Protein AF-A0A960PBE7-F1 (afdb_monomer_lite)

pLDDT: mean 85.29, std 17.11, range [33.84, 97.31]

Secondary structure (DSSP, 8-state):
-------EEEEEE--SSSS-EEEEEEPPPHHHHHHHHHHTEEEETTEEEE-HHHHHHHHHHTTEEEEES-EEEBTTS-EE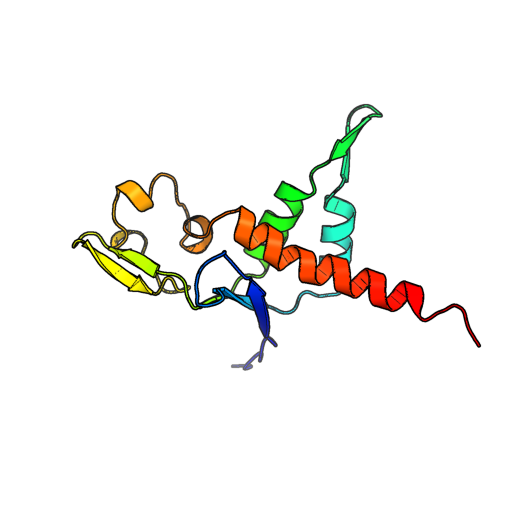E--TT--TTTB-HHHHTT-SSGGGGS-HHHHHHHHHHHHHHHHHHHTSSS--

Foldseek 3Di:
DDPPPQPWDWFWFDPPDPGTKIFTWRDDDPVLLVCLVVVQWDQDPNDIDGNNLVSLLVSSVVTTQWMFPDWAQFCVRDTDTQTQPDDLNGGHPVQSVPDPGSSVSDDSVRSSRRSVVSVVVVVVVVVVPPDD

Structure (mmCIF, N/CA/C/O backbone):
data_AF-A0A960PBE7-F1
#
_entry.id   AF-A0A960PBE7-F1
#
loop_
_atom_site.group_PDB
_atom_site.id
_atom_site.type_symbol
_atom_site.label_atom_id
_atom_site.label_alt_id
_atom_site.label_comp_id
_atom_site.label_asym_id
_atom_site.label_entity_id
_atom_site.label_seq_id
_atom_site.pdbx_PDB_ins_code
_atom_site.Cartn_x
_atom_site.Cartn_y
_atom_site.Cartn_z
_atom_site.occupancy
_atom_site.B_iso_or_equiv
_atom_site.auth_seq_id
_atom_site.auth_comp_id
_atom_site.auth_asym_id
_atom_site.auth_atom_id
_atom_site.pdbx_PDB_model_num
ATOM 1 N N . MET A 1 1 ? 4.240 -30.145 -2.567 1.00 36.44 1 MET A N 1
ATOM 2 C CA . MET A 1 1 ? 4.293 -28.714 -2.197 1.00 36.44 1 MET A CA 1
ATOM 3 C C . MET A 1 1 ? 2.871 -28.186 -2.253 1.00 36.44 1 MET A C 1
ATOM 5 O O . MET A 1 1 ? 2.269 -28.254 -3.315 1.00 36.44 1 MET A O 1
ATOM 9 N N . ALA A 1 2 ? 2.285 -27.810 -1.114 1.00 33.84 2 ALA A N 1
ATOM 10 C CA . ALA A 1 2 ? 0.898 -27.355 -1.066 1.00 33.84 2 ALA A CA 1
ATOM 11 C C . ALA A 1 2 ? 0.790 -25.994 -1.763 1.00 33.84 2 ALA A C 1
ATOM 13 O O . ALA A 1 2 ? 1.392 -25.018 -1.321 1.00 33.84 2 ALA A O 1
ATOM 14 N N . ASN A 1 3 ? 0.049 -25.953 -2.868 1.00 39.31 3 ASN A N 1
ATOM 15 C CA . ASN A 1 3 ? -0.295 -24.725 -3.562 1.00 39.31 3 ASN A CA 1
ATOM 16 C C . ASN A 1 3 ? -1.365 -24.025 -2.714 1.00 39.31 3 ASN A C 1
ATOM 18 O O . ASN A 1 3 ? -2.560 -24.267 -2.877 1.00 39.31 3 ASN A O 1
ATOM 22 N N . VAL A 1 4 ? -0.937 -23.246 -1.717 1.00 43.19 4 VAL A N 1
ATOM 23 C CA . VAL A 1 4 ? -1.845 -22.354 -0.996 1.00 43.19 4 VAL A CA 1
ATOM 24 C C . VAL A 1 4 ? -2.236 -21.286 -2.005 1.00 43.19 4 VAL A C 1
ATOM 26 O O . VAL A 1 4 ? -1.514 -20.315 -2.211 1.00 43.19 4 VAL A O 1
ATOM 29 N N . LEU A 1 5 ? -3.368 -21.506 -2.674 1.00 47.94 5 LEU A N 1
ATOM 30 C CA . LEU A 1 5 ? -4.102 -20.486 -3.408 1.00 47.94 5 LEU A CA 1
ATOM 31 C C . LEU A 1 5 ? -4.520 -19.421 -2.388 1.00 47.94 5 LEU A C 1
ATOM 33 O O . LEU A 1 5 ? -5.645 -19.417 -1.896 1.00 47.94 5 LEU A O 1
ATOM 37 N N . THR A 1 6 ? -3.588 -18.556 -1.988 1.00 58.97 6 THR A N 1
ATOM 38 C CA . THR A 1 6 ? -3.903 -17.357 -1.217 1.00 58.97 6 THR A CA 1
ATOM 39 C C . THR A 1 6 ? -4.882 -16.563 -2.060 1.00 58.97 6 THR A C 1
ATOM 41 O O . THR A 1 6 ? -4.486 -15.972 -3.062 1.00 58.97 6 THR A O 1
ATOM 44 N N . SER A 1 7 ? -6.165 -16.592 -1.691 1.00 84.56 7 SER A N 1
ATOM 45 C CA . SER A 1 7 ? -7.189 -15.818 -2.380 1.00 84.56 7 SER A CA 1
ATOM 46 C C . SER A 1 7 ? -6.785 -14.350 -2.307 1.00 84.56 7 SER A C 1
ATOM 48 O O . SER A 1 7 ? -6.722 -13.775 -1.213 1.00 84.56 7 SER A O 1
ATOM 50 N N . THR A 1 8 ? -6.454 -13.764 -3.450 1.00 91.81 8 THR A N 1
ATOM 51 C CA . THR A 1 8 ? -6.193 -12.335 -3.546 1.00 91.81 8 THR A CA 1
ATOM 52 C C . THR A 1 8 ? -7.504 -11.592 -3.753 1.00 91.81 8 THR A C 1
ATOM 54 O O . THR A 1 8 ? -8.494 -12.137 -4.244 1.00 91.81 8 THR A O 1
ATOM 57 N N . ILE A 1 9 ? -7.520 -10.337 -3.333 1.00 93.56 9 ILE A N 1
ATOM 58 C CA . ILE A 1 9 ? -8.557 -9.375 -3.680 1.00 93.56 9 ILE A CA 1
ATOM 59 C C . ILE A 1 9 ? -7.918 -8.265 -4.510 1.00 93.56 9 ILE A C 1
ATOM 61 O O . ILE A 1 9 ? -6.724 -7.988 -4.377 1.00 93.56 9 ILE A O 1
ATOM 65 N N . ARG A 1 10 ? -8.715 -7.649 -5.378 1.00 95.44 10 ARG A N 1
ATOM 66 C CA . ARG A 1 10 ? -8.282 -6.568 -6.264 1.00 95.44 10 ARG A CA 1
ATOM 67 C C . ARG A 1 10 ? -9.097 -5.329 -5.934 1.00 95.44 10 ARG A C 1
ATOM 69 O O . ARG A 1 10 ? -10.315 -5.360 -6.083 1.00 95.44 10 ARG A O 1
ATOM 76 N N . ILE A 1 11 ? -8.434 -4.271 -5.480 1.00 95.12 11 ILE A N 1
ATOM 77 C CA . ILE A 1 11 ? -9.074 -3.006 -5.105 1.00 95.12 11 ILE A CA 1
ATOM 78 C C . ILE A 1 11 ? -8.686 -1.951 -6.132 1.00 95.12 11 ILE A C 1
ATOM 80 O O . ILE A 1 11 ? -7.503 -1.726 -6.375 1.00 95.12 11 ILE A O 1
ATOM 84 N N . ARG A 1 12 ? -9.689 -1.320 -6.746 1.00 95.19 12 ARG A N 1
ATOM 85 C CA . ARG A 1 12 ? -9.495 -0.211 -7.685 1.00 95.19 12 ARG A CA 1
ATOM 86 C C . ARG A 1 12 ? -9.433 1.101 -6.912 1.00 95.19 12 ARG A C 1
ATOM 88 O O . ARG A 1 12 ? -10.341 1.391 -6.140 1.00 95.19 12 ARG A O 1
ATOM 95 N N . VAL A 1 13 ? -8.391 1.888 -7.151 1.00 93.94 13 VAL A N 1
ATOM 96 C CA . VAL A 1 13 ? -8.203 3.225 -6.587 1.00 93.94 13 VAL A CA 1
ATOM 97 C C . VAL A 1 13 ? -8.164 4.226 -7.733 1.00 93.94 13 VAL A C 1
ATOM 99 O O . VAL A 1 13 ? -7.305 4.147 -8.611 1.00 93.94 13 VAL A O 1
ATOM 102 N N . ASN A 1 14 ? -9.093 5.180 -7.720 1.00 91.19 14 ASN A N 1
ATOM 103 C CA . ASN A 1 14 ? -9.102 6.279 -8.679 1.00 91.19 14 ASN A CA 1
ATOM 104 C C . ASN A 1 14 ? -8.110 7.348 -8.215 1.00 91.19 14 ASN A C 1
ATOM 106 O O . ASN A 1 14 ? -8.294 7.956 -7.162 1.00 91.19 14 ASN A O 1
ATOM 110 N N . THR A 1 15 ? -7.056 7.568 -8.995 1.00 86.38 15 THR A N 1
ATOM 111 C CA . THR A 1 15 ? -5.930 8.447 -8.632 1.00 86.38 15 THR A CA 1
ATOM 112 C C . THR A 1 15 ? -5.989 9.820 -9.305 1.00 86.38 15 THR A C 1
ATOM 114 O O . THR A 1 15 ? -5.064 10.614 -9.155 1.00 86.38 15 THR A O 1
ATOM 117 N N . GLY A 1 16 ? -7.082 10.120 -10.016 1.00 79.31 16 GLY A N 1
ATOM 118 C CA . GLY A 1 16 ? -7.277 11.370 -10.761 1.00 79.31 16 GLY A CA 1
ATOM 119 C C . GLY A 1 16 ? -6.746 11.345 -12.199 1.00 79.31 16 GLY A C 1
ATOM 120 O O . GLY A 1 16 ? -6.914 12.335 -12.903 1.00 79.31 16 GLY A O 1
ATOM 121 N N . GLY A 1 17 ? -6.128 10.239 -12.629 1.00 79.12 17 GLY A N 1
ATOM 122 C CA . GLY A 1 17 ? -5.805 9.967 -14.032 1.00 79.12 17 GLY A CA 1
ATOM 123 C C . GLY A 1 17 ? -6.915 9.206 -14.764 1.00 79.12 17 GLY A C 1
ATOM 124 O O . GLY A 1 17 ? -7.940 8.860 -14.172 1.00 79.12 17 GLY A O 1
ATOM 125 N N . ASP A 1 18 ? -6.677 8.925 -16.047 1.00 80.12 18 ASP A N 1
ATOM 126 C CA . ASP A 1 18 ? -7.638 8.241 -16.924 1.00 80.12 18 ASP A CA 1
ATOM 127 C C . ASP A 1 18 ? -7.807 6.750 -16.585 1.00 80.12 18 ASP A C 1
ATOM 129 O O . ASP A 1 18 ? -8.886 6.186 -16.775 1.00 80.12 18 ASP A O 1
ATOM 133 N N . GLU A 1 19 ? -6.762 6.112 -16.046 1.00 87.88 19 GLU A N 1
ATOM 134 C CA . GLU A 1 19 ? -6.783 4.699 -15.664 1.00 87.88 19 GLU A CA 1
ATOM 135 C C . GLU A 1 19 ? -6.683 4.511 -14.141 1.00 87.88 19 GLU A C 1
ATOM 137 O O . GLU A 1 19 ? -5.885 5.179 -13.474 1.00 87.88 19 GLU A O 1
ATOM 142 N N . PRO A 1 20 ? -7.480 3.595 -13.557 1.00 92.00 20 PRO A N 1
ATOM 143 C CA . PRO A 1 20 ? -7.414 3.306 -12.134 1.00 92.00 20 PRO A CA 1
ATOM 144 C C . PRO A 1 20 ? -6.168 2.488 -11.793 1.00 92.00 20 PRO A C 1
ATOM 146 O O . PRO A 1 20 ? -5.787 1.562 -12.509 1.00 92.00 20 PRO A O 1
ATOM 149 N N . VAL A 1 21 ? -5.611 2.745 -10.614 1.00 94.88 21 VAL A N 1
ATOM 150 C CA . VAL A 1 21 ? -4.576 1.892 -10.026 1.00 94.88 21 VAL A CA 1
ATOM 151 C C . VAL A 1 21 ? -5.241 0.694 -9.357 1.00 94.88 21 VAL A C 1
ATOM 153 O O . VAL A 1 21 ? -6.223 0.849 -8.625 1.00 94.88 21 VAL A O 1
ATOM 156 N N . ILE A 1 22 ? -4.719 -0.512 -9.584 1.00 96.81 22 ILE A N 1
ATOM 157 C CA . ILE A 1 22 ? -5.275 -1.740 -9.003 1.00 96.81 22 ILE A CA 1
ATOM 158 C C . ILE A 1 22 ? -4.308 -2.305 -7.971 1.00 96.81 22 ILE A C 1
ATOM 160 O O . ILE A 1 22 ? -3.224 -2.772 -8.304 1.00 96.81 22 ILE A O 1
ATOM 164 N N . PHE A 1 23 ? -4.735 -2.322 -6.713 1.00 97.19 23 PHE A N 1
ATOM 165 C CA . PHE A 1 23 ? -4.017 -2.969 -5.622 1.00 97.19 23 PHE A CA 1
ATOM 166 C C . PHE A 1 23 ? -4.393 -4.448 -5.564 1.00 97.19 23 PHE A C 1
ATOM 168 O O . PHE A 1 23 ? -5.569 -4.789 -5.415 1.00 97.19 23 PHE A O 1
ATOM 175 N N . ILE A 1 24 ? -3.399 -5.331 -5.638 1.00 96.69 24 ILE A N 1
ATOM 176 C CA . ILE A 1 24 ? -3.576 -6.774 -5.473 1.00 96.69 24 ILE A CA 1
ATOM 177 C C . ILE A 1 24 ? -3.139 -7.132 -4.057 1.00 96.69 24 ILE A C 1
ATOM 179 O O . ILE A 1 24 ? -1.957 -7.081 -3.715 1.00 96.69 24 ILE A O 1
ATOM 183 N N . LEU A 1 25 ? -4.100 -7.496 -3.214 1.00 96.00 25 LEU A N 1
ATOM 184 C CA . LEU A 1 25 ? -3.877 -7.737 -1.791 1.00 96.00 25 LEU A CA 1
ATOM 185 C C . LEU A 1 25 ? -4.167 -9.192 -1.437 1.00 96.00 25 LEU A C 1
ATOM 187 O O . LEU A 1 25 ? -5.074 -9.812 -1.993 1.00 96.00 25 LEU A O 1
ATOM 191 N N . ARG A 1 26 ? -3.457 -9.737 -0.449 1.00 95.44 26 ARG A N 1
ATOM 192 C CA . ARG A 1 26 ? -3.901 -10.964 0.224 1.00 95.44 26 ARG A CA 1
ATOM 193 C C . ARG A 1 26 ? -5.206 -10.662 0.946 1.00 95.44 26 ARG A C 1
ATOM 195 O O . ARG A 1 26 ? -5.307 -9.629 1.605 1.00 95.44 26 ARG A O 1
ATOM 202 N N . ARG A 1 27 ? -6.180 -11.569 0.877 1.00 92.81 27 ARG A N 1
ATOM 203 C CA . ARG A 1 27 ? -7.393 -11.443 1.689 1.00 92.81 27 ARG A CA 1
ATOM 204 C C . ARG A 1 27 ? -7.011 -11.470 3.182 1.00 92.81 27 ARG A C 1
ATOM 206 O O . ARG A 1 27 ? -6.415 -12.459 3.619 1.00 92.81 27 ARG A O 1
ATOM 213 N N . PRO A 1 28 ? -7.296 -10.411 3.961 1.00 93.12 28 PRO A N 1
ATOM 214 C CA . PRO A 1 28 ? -7.058 -10.432 5.398 1.00 93.12 28 PRO A CA 1
ATOM 215 C C . PRO A 1 28 ? -8.045 -11.375 6.093 1.00 93.12 28 PRO A C 1
ATOM 217 O O . PRO A 1 28 ? -9.155 -11.592 5.612 1.00 93.12 28 PRO A O 1
ATOM 220 N N . SER A 1 29 ? -7.652 -11.918 7.246 1.00 91.31 29 SER A N 1
ATOM 221 C CA . SER A 1 29 ? -8.604 -12.545 8.166 1.00 91.31 29 SER A CA 1
ATOM 222 C C . SER A 1 29 ? -9.438 -11.480 8.884 1.00 91.31 29 SER A C 1
ATOM 224 O O . SER A 1 29 ? -8.988 -10.340 9.033 1.00 91.31 29 SER A O 1
ATOM 226 N N . ALA A 1 30 ? -10.609 -11.869 9.397 1.00 89.25 30 ALA A N 1
ATOM 227 C CA . ALA A 1 30 ? -11.468 -10.992 10.197 1.00 89.25 30 ALA A CA 1
ATOM 228 C C . ALA A 1 30 ? -10.710 -10.367 11.384 1.00 89.25 30 ALA A C 1
ATOM 230 O O . ALA A 1 30 ? -10.748 -9.155 11.576 1.00 89.25 30 ALA A O 1
ATOM 231 N N . ASP A 1 31 ? -9.904 -11.157 12.103 1.00 91.62 31 ASP A N 1
ATOM 232 C CA . ASP A 1 31 ? -9.064 -10.659 13.202 1.00 91.62 31 ASP A CA 1
ATOM 233 C C . ASP A 1 31 ? -8.101 -9.548 12.766 1.00 91.62 31 ASP A C 1
ATOM 235 O O . ASP A 1 31 ? -7.832 -8.611 13.520 1.00 91.62 31 ASP A O 1
ATOM 239 N N . LYS A 1 32 ? -7.550 -9.645 11.549 1.00 92.00 32 LYS A N 1
ATOM 240 C CA . LYS A 1 32 ? -6.620 -8.642 11.024 1.00 92.00 32 LYS A CA 1
ATOM 241 C C . LYS A 1 32 ? -7.355 -7.349 10.666 1.00 92.00 32 LYS A C 1
ATOM 243 O O . LYS A 1 32 ? -6.820 -6.282 10.952 1.00 92.00 32 LYS A O 1
ATOM 248 N N . VAL A 1 33 ? -8.572 -7.444 10.123 1.00 93.38 33 VAL A N 1
ATOM 249 C CA . VAL A 1 33 ? -9.452 -6.286 9.880 1.00 93.38 33 VAL A CA 1
ATOM 250 C C . VAL A 1 33 ? -9.837 -5.624 11.206 1.00 93.38 33 VAL A C 1
ATOM 252 O O . VAL A 1 33 ? -9.608 -4.431 11.374 1.00 93.38 33 VAL A O 1
ATOM 255 N N . GLN A 1 34 ? -10.287 -6.388 12.206 1.00 91.81 34 GLN A N 1
ATOM 256 C CA . GLN A 1 34 ? -10.636 -5.837 13.522 1.00 91.81 34 GLN A CA 1
ATOM 257 C C . GLN A 1 34 ? -9.455 -5.136 14.208 1.00 91.81 34 GLN A C 1
ATOM 259 O O . GLN A 1 34 ? -9.627 -4.083 14.825 1.00 91.81 34 GLN A O 1
ATOM 264 N N . ARG A 1 35 ? -8.242 -5.702 14.117 1.00 92.50 35 ARG A N 1
ATOM 265 C C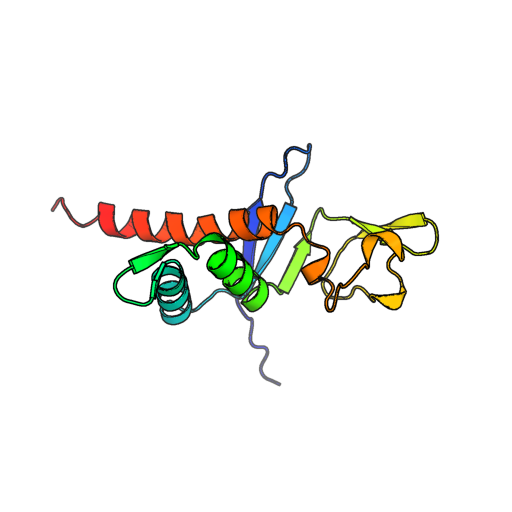A . ARG A 1 35 ? -7.026 -5.055 14.642 1.00 92.50 35 ARG A CA 1
ATOM 266 C C . ARG A 1 35 ? -6.724 -3.749 13.919 1.00 92.50 35 ARG A C 1
ATOM 268 O O . ARG A 1 35 ? -6.383 -2.778 14.585 1.00 92.50 35 ARG A O 1
ATOM 275 N N . PHE A 1 36 ? -6.872 -3.721 12.596 1.00 94.12 36 PHE A N 1
ATOM 276 C CA . PHE A 1 36 ? -6.743 -2.498 11.810 1.00 94.12 36 PHE A CA 1
ATOM 277 C C . PHE A 1 36 ? -7.750 -1.435 12.265 1.00 94.12 36 PHE A C 1
ATOM 279 O O . PHE A 1 36 ? -7.333 -0.341 12.640 1.00 94.12 36 PHE A O 1
ATOM 286 N N . LEU A 1 37 ? -9.041 -1.771 12.343 1.00 92.31 37 LEU A N 1
ATOM 287 C CA . LEU A 1 37 ? -10.098 -0.829 12.722 1.00 92.31 37 LEU A CA 1
ATOM 288 C C . LEU A 1 37 ? -9.887 -0.238 14.121 1.00 92.31 37 LEU A C 1
ATOM 290 O O . LEU A 1 37 ? -10.066 0.968 14.302 1.00 92.31 37 LEU A O 1
ATOM 294 N N . LYS A 1 38 ? -9.453 -1.064 15.084 1.00 90.19 38 LYS A N 1
ATOM 295 C CA . LYS A 1 38 ? -9.088 -0.630 16.444 1.00 90.19 38 LYS A CA 1
ATOM 296 C C . LYS A 1 38 ? -7.811 0.214 16.468 1.00 90.19 38 LYS A C 1
ATOM 298 O O . LYS A 1 38 ? -7.720 1.153 17.250 1.00 90.19 38 LYS A O 1
ATOM 303 N N . GLY A 1 39 ? -6.842 -0.101 15.608 1.00 88.19 39 GLY A N 1
ATOM 304 C CA . GLY A 1 39 ? -5.553 0.589 15.514 1.00 88.19 39 GLY A CA 1
ATOM 305 C C . GLY A 1 39 ? -5.630 2.025 14.989 1.00 88.19 39 GLY A C 1
ATOM 306 O O . GLY A 1 39 ? -4.677 2.781 15.153 1.00 88.19 39 GLY A O 1
ATOM 307 N N . ARG A 1 40 ? -6.766 2.438 14.409 1.00 90.31 40 ARG A N 1
ATOM 308 C CA . ARG A 1 40 ? -6.987 3.808 13.903 1.00 90.31 40 ARG A CA 1
ATOM 309 C C . ARG A 1 40 ? -7.012 4.870 14.999 1.00 90.31 40 ARG A C 1
ATOM 311 O O . ARG A 1 40 ? -6.851 6.055 14.714 1.00 90.31 40 ARG A O 1
ATOM 318 N N . THR A 1 41 ? -7.222 4.466 16.247 1.00 89.62 41 THR A N 1
ATOM 319 C CA . THR A 1 41 ? -7.241 5.365 17.399 1.00 89.62 41 THR A CA 1
ATOM 320 C C . THR A 1 41 ? -6.355 4.826 18.506 1.00 89.62 41 THR A C 1
ATOM 322 O O . THR A 1 41 ? -6.452 3.657 18.868 1.00 89.62 41 THR A O 1
ATOM 325 N N . GLU A 1 42 ? -5.535 5.688 19.096 1.00 88.75 42 GLU A N 1
ATOM 326 C CA . GLU A 1 42 ? -4.682 5.336 20.230 1.00 88.75 42 GLU A CA 1
ATOM 327 C C . GLU A 1 42 ? -5.005 6.239 21.421 1.00 88.75 42 GLU A C 1
ATOM 329 O O . GLU A 1 42 ? -5.124 7.456 21.281 1.00 88.75 42 GLU A O 1
ATOM 334 N N . THR A 1 43 ? -5.145 5.669 22.619 1.00 86.88 43 THR A N 1
ATOM 335 C CA . THR A 1 43 ? -5.297 6.466 23.841 1.00 86.88 43 THR A CA 1
ATOM 336 C C . THR A 1 43 ? -3.929 6.727 24.462 1.00 86.88 43 THR A C 1
ATOM 338 O O . THR A 1 43 ? -3.294 5.820 24.992 1.00 86.88 43 THR A O 1
ATOM 341 N N . LYS A 1 44 ? -3.486 7.988 24.460 1.00 86.00 44 LYS A N 1
ATOM 342 C CA . LYS A 1 44 ? -2.217 8.415 25.063 1.00 86.00 44 LYS A CA 1
ATOM 343 C C . LYS A 1 44 ? -2.470 9.485 26.118 1.00 86.00 44 LYS A C 1
ATOM 345 O O . LYS A 1 44 ? -2.944 10.572 25.802 1.00 86.00 44 LYS A O 1
ATOM 350 N N . ARG A 1 45 ? -2.134 9.193 27.382 1.00 84.44 45 ARG A N 1
ATOM 351 C CA . ARG A 1 45 ? -2.319 10.111 28.531 1.00 84.44 45 ARG A CA 1
ATOM 352 C C . ARG A 1 45 ? -3.744 10.695 28.596 1.00 84.44 45 ARG A C 1
ATOM 354 O O . ARG A 1 45 ? -3.916 11.909 28.645 1.00 84.44 45 ARG A O 1
ATOM 361 N N . ASN A 1 46 ? -4.753 9.823 28.543 1.00 85.94 46 ASN A N 1
ATOM 362 C CA . ASN A 1 46 ? -6.186 10.164 28.531 1.00 85.94 46 ASN A CA 1
ATOM 363 C C . ASN A 1 46 ? -6.658 11.018 27.338 1.00 85.94 46 ASN A C 1
ATOM 365 O O . ASN A 1 46 ? -7.774 11.531 27.364 1.00 85.94 46 ASN A O 1
ATOM 369 N N . LYS A 1 47 ? -5.847 11.167 26.282 1.00 87.31 47 LYS A N 1
ATOM 370 C CA . LYS A 1 47 ? -6.262 11.789 25.019 1.00 87.31 47 LYS A CA 1
ATOM 371 C C . LYS A 1 47 ? -6.387 10.737 23.929 1.00 87.31 47 LYS A C 1
ATOM 373 O O . LYS A 1 47 ? -5.526 9.866 23.811 1.00 87.31 47 LYS A O 1
ATOM 378 N N . LEU A 1 48 ? -7.442 10.845 23.129 1.00 88.81 48 LEU A N 1
ATOM 379 C CA . LEU A 1 48 ? -7.603 10.060 21.913 1.00 88.81 48 LEU A CA 1
ATOM 380 C C . LEU A 1 48 ? -6.764 10.703 20.804 1.00 88.81 48 LEU A C 1
ATOM 382 O O . LEU A 1 48 ? -6.958 11.872 20.475 1.00 88.81 48 LEU A O 1
ATOM 386 N N . VAL A 1 49 ? -5.813 9.954 20.260 1.00 91.81 49 VAL A N 1
ATOM 387 C CA . VAL A 1 49 ? -4.980 10.354 19.126 1.00 91.81 49 VAL A CA 1
ATOM 388 C C . VAL A 1 49 ? -5.493 9.624 17.894 1.00 91.81 49 VAL A C 1
ATOM 390 O O . VAL A 1 49 ? -5.618 8.399 17.899 1.00 91.81 49 VAL A O 1
ATOM 393 N N . ASN A 1 50 ? -5.802 10.384 16.846 1.00 90.81 50 ASN A N 1
ATOM 394 C CA . ASN A 1 50 ? -6.162 9.825 15.553 1.00 90.81 50 ASN A CA 1
ATOM 395 C C . ASN A 1 50 ? -4.887 9.347 14.847 1.00 90.81 50 ASN A C 1
ATOM 397 O O . ASN A 1 50 ? -3.967 10.137 14.649 1.00 90.81 50 ASN A O 1
ATOM 401 N N . ARG A 1 51 ? -4.853 8.060 14.507 1.00 93.62 51 ARG A N 1
ATOM 402 C CA . ARG A 1 51 ? -3.788 7.386 13.754 1.00 93.62 51 ARG A CA 1
ATOM 403 C C . ARG A 1 51 ? -4.340 6.665 12.525 1.00 93.62 51 ARG A C 1
ATOM 405 O O . ARG A 1 51 ? -3.772 5.682 12.055 1.00 93.62 51 ARG A O 1
ATOM 412 N N . ALA A 1 52 ? -5.505 7.091 12.035 1.00 91.06 52 ALA A N 1
ATOM 413 C CA . ALA A 1 52 ? -6.195 6.407 10.951 1.00 91.06 52 ALA A CA 1
ATOM 414 C C . ALA A 1 52 ? -5.337 6.363 9.685 1.00 91.06 52 ALA A C 1
ATOM 416 O O . ALA A 1 52 ? -5.312 5.348 8.999 1.00 91.06 52 ALA A O 1
ATOM 417 N N . TYR A 1 53 ? -4.605 7.437 9.387 1.00 91.38 53 TYR A N 1
ATOM 418 C CA . TYR A 1 53 ? -3.780 7.502 8.187 1.00 91.38 53 TYR A CA 1
ATOM 419 C C . TYR A 1 53 ? -2.621 6.500 8.240 1.00 91.38 53 TYR A C 1
ATOM 421 O O . TYR A 1 53 ? -2.449 5.713 7.313 1.00 91.38 53 TYR A O 1
ATOM 429 N N . GLU A 1 54 ? -1.889 6.459 9.351 1.00 93.56 54 GLU A N 1
ATOM 430 C CA . GLU A 1 54 ? -0.790 5.520 9.569 1.00 93.56 54 GLU A CA 1
ATOM 431 C C . GLU A 1 54 ? -1.294 4.071 9.593 1.00 93.56 54 GLU A C 1
ATOM 433 O O . GLU A 1 54 ? -0.754 3.216 8.894 1.00 93.56 54 GLU A O 1
ATOM 438 N N . ALA A 1 55 ? -2.387 3.805 10.316 1.00 94.31 55 ALA A N 1
ATOM 439 C CA . ALA A 1 55 ? -2.973 2.470 10.416 1.00 94.31 55 ALA A CA 1
ATOM 440 C C . ALA A 1 55 ? -3.428 1.923 9.052 1.00 94.31 55 ALA A C 1
ATOM 442 O O . ALA A 1 55 ? -3.249 0.738 8.773 1.00 94.31 55 ALA A O 1
ATOM 443 N N . ARG A 1 56 ? -3.993 2.774 8.183 1.00 96.00 56 ARG A N 1
ATOM 444 C CA . ARG A 1 56 ? -4.392 2.392 6.818 1.00 96.00 56 ARG A CA 1
ATOM 445 C C . ARG A 1 56 ? -3.194 1.979 5.970 1.00 96.00 56 ARG A C 1
ATOM 447 O O . ARG A 1 56 ? -3.252 0.967 5.275 1.00 96.00 56 ARG A O 1
ATOM 454 N N . VAL A 1 57 ? -2.109 2.743 6.043 1.00 95.81 57 VAL A N 1
ATOM 455 C CA . VAL A 1 57 ? -0.883 2.482 5.279 1.00 95.81 57 VAL A CA 1
ATOM 456 C C . VAL A 1 57 ? -0.235 1.182 5.741 1.00 95.81 57 VAL A C 1
ATOM 458 O O . VAL A 1 57 ? -0.000 0.299 4.918 1.00 95.81 57 VAL A O 1
ATOM 461 N N . GLU A 1 58 ? -0.046 1.017 7.053 1.00 95.31 58 GLU A N 1
ATOM 462 C CA . GLU A 1 58 ? 0.510 -0.203 7.654 1.00 95.31 58 GLU A CA 1
ATOM 463 C C . GLU A 1 58 ? -0.324 -1.445 7.298 1.00 95.31 58 GLU A C 1
ATOM 465 O O . GLU A 1 58 ? 0.216 -2.510 6.972 1.00 95.31 58 GLU A O 1
ATOM 470 N N . PHE A 1 59 ? -1.654 -1.316 7.323 1.00 96.62 59 PHE A N 1
ATOM 471 C CA . PHE A 1 59 ? -2.565 -2.399 6.972 1.00 96.62 59 PHE A CA 1
ATOM 472 C C . PHE A 1 59 ? -2.416 -2.829 5.510 1.00 96.62 59 PHE A C 1
ATOM 474 O O . PHE A 1 59 ? -2.267 -4.027 5.242 1.00 96.62 59 PHE A O 1
ATOM 481 N N . ILE A 1 60 ? -2.398 -1.874 4.575 1.00 97.31 60 ILE A N 1
ATOM 482 C CA . ILE A 1 60 ? -2.210 -2.165 3.150 1.00 97.31 60 ILE A CA 1
ATOM 483 C C . ILE A 1 60 ? -0.823 -2.727 2.877 1.00 97.31 60 ILE A C 1
ATOM 485 O O . ILE A 1 60 ? -0.726 -3.760 2.216 1.00 97.31 60 ILE A O 1
ATOM 489 N N . ASP A 1 61 ? 0.241 -2.156 3.437 1.00 96.19 61 ASP A N 1
ATOM 490 C CA . ASP A 1 61 ? 1.598 -2.674 3.241 1.00 96.19 61 ASP A CA 1
ATOM 491 C C . ASP A 1 61 ? 1.740 -4.120 3.726 1.00 9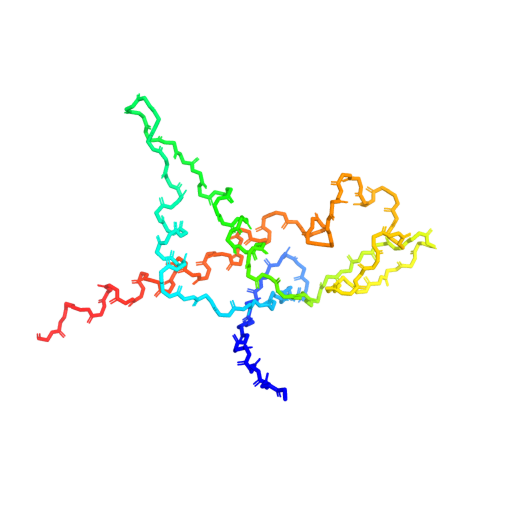6.19 61 ASP A C 1
ATOM 493 O O . ASP A 1 61 ? 2.379 -4.946 3.063 1.00 96.19 61 ASP A O 1
ATOM 497 N N . GLY A 1 62 ? 1.060 -4.469 4.821 1.00 95.38 62 GLY A N 1
ATOM 498 C CA . GLY A 1 62 ? 1.005 -5.826 5.357 1.00 95.38 62 GLY A CA 1
ATOM 499 C C . GLY A 1 62 ? 0.166 -6.825 4.547 1.00 95.38 62 GLY A C 1
ATOM 500 O O . GLY A 1 62 ? 0.178 -8.017 4.876 1.00 95.38 62 GLY A O 1
ATOM 501 N N . LEU A 1 63 ? -0.590 -6.382 3.539 1.00 95.81 63 LEU A N 1
ATOM 502 C CA . LEU A 1 63 ? -1.412 -7.229 2.661 1.00 95.81 63 LEU A CA 1
ATOM 503 C C . LEU A 1 63 ? -0.976 -7.187 1.198 1.00 95.81 63 LEU A C 1
ATOM 505 O O . LEU A 1 63 ? -1.264 -8.130 0.460 1.00 95.81 63 LEU A O 1
ATOM 509 N N . LEU A 1 64 ? -0.300 -6.116 0.793 1.00 96.56 64 LEU A N 1
ATOM 510 C CA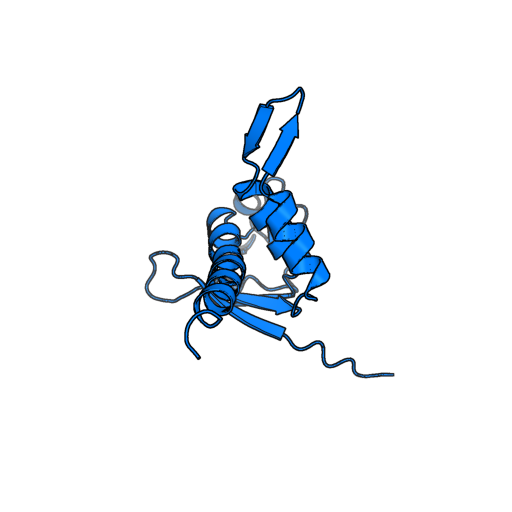 . LEU A 1 64 ? 0.049 -5.830 -0.584 1.00 96.56 64 LEU A CA 1
ATOM 511 C C . LEU A 1 64 ? 0.938 -6.924 -1.170 1.00 96.56 64 LEU A C 1
ATOM 513 O O . LEU A 1 64 ? 2.030 -7.203 -0.658 1.00 96.56 64 LEU A O 1
ATOM 517 N N . VAL A 1 65 ? 0.426 -7.542 -2.232 1.00 96.00 65 VAL A N 1
ATOM 518 C CA . VAL A 1 65 ? 1.120 -8.543 -3.040 1.00 96.00 65 VAL A CA 1
ATOM 519 C C . VAL A 1 65 ? 1.741 -7.868 -4.241 1.00 96.00 65 VAL A C 1
ATOM 521 O O . VAL A 1 65 ? 2.922 -8.080 -4.457 1.00 96.00 65 VAL A O 1
ATOM 524 N N . ASP A 1 66 ? 0.960 -7.078 -4.979 1.00 96.44 66 ASP A N 1
ATOM 525 C CA . ASP A 1 66 ? 1.375 -6.454 -6.235 1.00 96.44 66 ASP A CA 1
ATOM 526 C C . ASP A 1 66 ? 0.483 -5.242 -6.575 1.00 96.44 66 ASP A C 1
ATOM 528 O O . ASP A 1 66 ? -0.540 -5.018 -5.916 1.00 96.44 66 ASP A O 1
ATOM 532 N N . VAL A 1 67 ? 0.854 -4.463 -7.591 1.00 96.12 67 VAL A N 1
ATOM 533 C CA . VAL A 1 67 ? 0.082 -3.312 -8.077 1.00 96.12 67 VAL A CA 1
ATOM 534 C C . VAL A 1 67 ? 0.073 -3.269 -9.607 1.00 96.12 67 VAL A C 1
ATOM 536 O O . VAL A 1 67 ? 1.038 -3.654 -10.255 1.00 96.12 67 VAL A O 1
ATOM 539 N N . GLU A 1 68 ? -1.025 -2.804 -10.195 1.00 95.06 68 GLU A N 1
ATOM 540 C CA . GLU A 1 68 ? -1.142 -2.563 -11.638 1.00 95.06 68 GLU A CA 1
ATOM 541 C C . GLU A 1 68 ? -1.513 -1.101 -11.907 1.00 95.06 68 GLU A C 1
ATOM 543 O O . GLU A 1 68 ? -2.132 -0.442 -11.067 1.00 95.06 68 GLU A O 1
ATOM 548 N N . GLY A 1 69 ? -1.156 -0.598 -13.093 1.00 91.88 69 GLY A N 1
ATOM 549 C CA . GLY A 1 69 ? -1.443 0.784 -13.498 1.00 91.88 69 GLY A CA 1
ATOM 550 C C . GLY A 1 69 ? -0.509 1.826 -12.873 1.00 91.88 69 GLY A C 1
ATOM 551 O O . GLY A 1 69 ? -0.787 3.018 -12.939 1.00 91.88 69 GLY A O 1
ATOM 552 N N . VAL A 1 70 ? 0.599 1.393 -12.261 1.00 92.75 70 VAL A N 1
ATOM 553 C CA . VAL A 1 70 ? 1.631 2.278 -11.705 1.00 92.75 70 VAL A CA 1
ATOM 554 C C . VAL A 1 70 ? 2.928 2.069 -12.466 1.00 92.75 70 VAL A C 1
ATOM 556 O O . VAL A 1 70 ? 3.301 0.938 -12.774 1.00 92.75 70 VAL A O 1
ATOM 559 N N . GLN A 1 71 ? 3.622 3.161 -12.762 1.00 93.62 71 GLN A N 1
ATOM 560 C CA . GLN A 1 71 ? 4.923 3.144 -13.415 1.00 93.62 71 GLN A CA 1
ATOM 561 C C . GLN A 1 71 ? 5.950 3.877 -12.556 1.00 93.62 71 GLN A C 1
ATOM 563 O O . GLN A 1 71 ? 5.603 4.798 -11.817 1.00 93.62 71 GLN A O 1
ATOM 568 N N . TYR A 1 72 ? 7.211 3.477 -12.670 1.00 92.62 72 TYR A N 1
ATOM 569 C CA . TYR A 1 72 ? 8.351 4.187 -12.102 1.00 92.62 72 TYR A CA 1
ATOM 570 C C . TYR A 1 72 ? 9.334 4.560 -13.211 1.00 92.62 72 TYR A C 1
ATOM 572 O O . TYR A 1 72 ? 9.396 3.902 -14.252 1.00 92.62 72 TYR A O 1
ATOM 580 N N . GLU A 1 73 ? 10.104 5.618 -12.985 1.00 94.81 73 GLU A N 1
ATOM 581 C CA . GLU A 1 73 ? 11.222 5.976 -13.852 1.00 94.81 73 GLU A CA 1
ATOM 582 C C . GLU A 1 73 ? 12.448 5.141 -13.471 1.00 94.81 73 GLU A C 1
ATOM 584 O O . GLU A 1 73 ? 12.885 5.126 -12.315 1.00 94.81 73 GLU A O 1
ATOM 589 N N . SER A 1 74 ? 12.988 4.407 -14.438 1.00 94.44 74 SER A N 1
ATOM 590 C CA . SER A 1 74 ? 14.219 3.639 -14.270 1.00 94.44 74 SER A CA 1
ATOM 591 C C . SER A 1 74 ? 15.459 4.527 -14.390 1.00 94.44 74 SER A C 1
ATOM 593 O O . SER A 1 74 ? 15.398 5.654 -14.871 1.00 94.44 74 SER A O 1
ATOM 595 N N . LYS A 1 75 ? 16.628 4.009 -14.011 1.00 93.50 75 LYS A N 1
ATOM 596 C CA . LYS A 1 75 ? 17.912 4.727 -14.119 1.00 93.50 75 LYS A CA 1
ATOM 597 C C . LYS A 1 75 ? 18.260 5.213 -15.527 1.00 93.50 75 LYS A C 1
ATOM 599 O O . LYS A 1 75 ? 19.052 6.140 -15.658 1.00 93.50 75 LYS A O 1
ATOM 604 N N . ASN A 1 76 ? 17.688 4.593 -16.555 1.00 92.75 76 ASN A N 1
ATOM 605 C CA . ASN A 1 76 ? 17.912 4.969 -17.948 1.00 92.75 76 ASN A CA 1
ATOM 606 C C . ASN A 1 76 ? 16.919 6.036 -18.448 1.00 92.75 76 ASN A C 1
ATOM 608 O O . ASN A 1 76 ? 16.997 6.423 -19.609 1.00 92.75 76 ASN A O 1
ATOM 612 N N . GLY A 1 77 ? 15.982 6.483 -17.604 1.00 91.81 77 GLY A N 1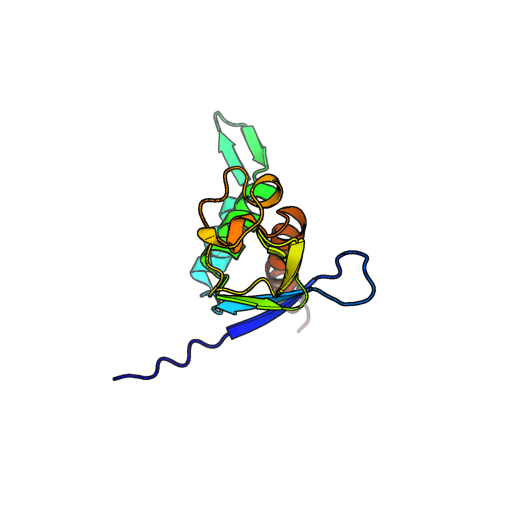
ATOM 613 C CA . GLY A 1 77 ? 14.892 7.388 -17.983 1.00 91.81 77 GLY A CA 1
ATOM 614 C C . GLY A 1 77 ? 13.673 6.684 -18.592 1.00 91.81 77 GLY A C 1
ATOM 615 O O . GLY A 1 77 ? 12.695 7.342 -18.932 1.00 91.81 77 GLY A O 1
ATOM 616 N N . ASP A 1 78 ? 13.689 5.351 -18.723 1.00 94.19 78 ASP A N 1
ATOM 617 C CA . ASP A 1 78 ? 12.530 4.598 -19.216 1.00 94.19 78 ASP A CA 1
ATOM 618 C C . ASP A 1 78 ? 11.460 4.457 -18.127 1.00 94.19 78 ASP A C 1
ATOM 620 O O . ASP A 1 78 ? 11.787 4.131 -16.980 1.00 94.19 78 ASP A O 1
ATOM 624 N N . HIS A 1 79 ? 10.185 4.584 -18.502 1.00 93.56 79 HIS A N 1
ATOM 625 C CA . HIS A 1 79 ? 9.056 4.259 -17.630 1.00 93.56 79 HIS A CA 1
ATOM 626 C C . HIS A 1 79 ? 8.755 2.759 -17.664 1.00 93.56 79 HIS A C 1
ATOM 628 O O . HIS A 1 79 ? 8.442 2.192 -18.713 1.00 93.56 79 HIS A O 1
ATOM 634 N N . LYS A 1 80 ? 8.826 2.110 -16.500 1.00 93.50 80 LYS A N 1
ATOM 635 C CA . LYS A 1 80 ? 8.584 0.670 -16.333 1.00 93.50 80 LYS A CA 1
ATOM 636 C C . LYS A 1 80 ? 7.434 0.422 -15.358 1.00 93.50 80 LYS A C 1
ATOM 638 O O . LYS A 1 80 ? 7.224 1.232 -14.456 1.00 93.50 80 LYS A O 1
ATOM 643 N N . PRO A 1 81 ? 6.684 -0.684 -15.502 1.00 94.25 81 PRO A N 1
ATOM 644 C CA . PRO A 1 81 ? 5.611 -1.013 -14.573 1.00 94.25 81 PRO A CA 1
ATOM 645 C C . PRO A 1 81 ? 6.169 -1.278 -13.171 1.00 94.25 81 PRO A C 1
ATOM 647 O O . PRO A 1 81 ? 7.104 -2.063 -12.994 1.00 94.25 81 PRO A O 1
ATOM 650 N N . LEU A 1 82 ? 5.573 -0.640 -12.167 1.00 94.00 82 LEU A N 1
ATOM 651 C CA . LEU A 1 82 ? 5.852 -0.923 -10.767 1.00 94.00 82 LEU A CA 1
ATOM 652 C C . LEU A 1 82 ? 5.134 -2.216 -10.382 1.00 94.00 82 LEU A C 1
ATOM 654 O O . LEU A 1 82 ? 3.912 -2.278 -10.412 1.00 94.00 82 LEU A O 1
ATOM 658 N N . THR A 1 83 ? 5.906 -3.233 -10.019 1.00 93.69 83 THR A N 1
ATOM 659 C CA . THR A 1 83 ? 5.412 -4.550 -9.603 1.00 93.69 83 THR A CA 1
ATOM 660 C C . THR A 1 83 ? 6.204 -5.058 -8.404 1.00 93.69 83 THR A C 1
ATOM 662 O O . THR A 1 83 ? 7.266 -4.529 -8.065 1.00 93.69 83 THR A O 1
ATOM 665 N N . ALA A 1 84 ? 5.736 -6.138 -7.788 1.00 92.31 84 ALA A N 1
ATOM 666 C CA . ALA A 1 84 ? 6.414 -6.779 -6.664 1.00 92.31 84 ALA A CA 1
ATOM 667 C C . ALA A 1 84 ? 7.831 -7.295 -6.969 1.00 92.31 84 ALA A C 1
ATOM 669 O O . ALA A 1 84 ? 8.608 -7.534 -6.043 1.00 92.31 84 ALA A O 1
ATOM 670 N N . SER A 1 85 ? 8.160 -7.481 -8.250 1.00 91.50 85 SER A N 1
ATOM 671 C CA . SER A 1 85 ? 9.471 -7.931 -8.724 1.00 91.50 85 SER A CA 1
ATOM 672 C C . SER A 1 85 ? 10.444 -6.796 -9.047 1.00 91.50 85 SER A C 1
ATOM 674 O O . SER A 1 85 ? 11.523 -7.069 -9.568 1.00 91.50 85 SER A O 1
ATOM 676 N N . VAL A 1 86 ? 10.080 -5.537 -8.787 1.00 92.69 86 VAL A N 1
ATOM 677 C CA . VAL A 1 86 ? 10.966 -4.399 -9.057 1.00 92.69 86 VAL A CA 1
ATOM 678 C C . VAL A 1 86 ? 12.243 -4.500 -8.235 1.00 92.69 86 VAL A C 1
ATOM 680 O O . VAL A 1 86 ? 12.217 -4.612 -7.009 1.00 92.69 86 VAL A O 1
ATOM 683 N N . ASP A 1 87 ? 13.371 -4.401 -8.934 1.00 92.56 87 ASP A N 1
ATOM 684 C CA . ASP A 1 87 ? 14.669 -4.190 -8.318 1.00 92.56 87 ASP A CA 1
ATOM 685 C C . ASP A 1 87 ? 14.853 -2.692 -8.046 1.00 92.56 87 ASP A C 1
ATOM 687 O O . ASP A 1 87 ? 14.926 -1.877 -8.966 1.00 92.56 87 ASP A O 1
ATOM 691 N N . LEU A 1 88 ? 14.962 -2.314 -6.770 1.00 91.75 88 LEU A N 1
ATOM 692 C CA . LEU A 1 88 ? 15.221 -0.928 -6.372 1.00 91.75 88 LEU A CA 1
ATOM 693 C C . LEU A 1 88 ? 16.560 -0.403 -6.909 1.00 91.75 88 LEU A C 1
ATOM 695 O O . LEU A 1 88 ? 16.772 0.808 -6.972 1.00 91.75 88 LEU A O 1
ATOM 699 N N . ALA A 1 89 ? 17.487 -1.280 -7.296 1.00 91.38 89 ALA A N 1
ATOM 700 C CA . ALA A 1 89 ? 18.703 -0.877 -7.981 1.00 91.38 89 ALA A CA 1
ATOM 701 C C . ALA A 1 89 ? 18.460 -0.405 -9.424 1.00 91.38 89 ALA A C 1
ATOM 703 O O . ALA A 1 89 ? 19.357 0.226 -9.969 1.00 91.38 89 ALA A O 1
ATOM 704 N N . ASP A 1 90 ? 17.297 -0.648 -10.029 1.00 92.19 90 ASP A N 1
ATOM 705 C CA . ASP A 1 90 ? 16.926 -0.162 -11.369 1.00 92.19 90 ASP A CA 1
ATOM 706 C C . ASP A 1 90 ? 16.114 1.146 -11.327 1.00 92.19 90 ASP A C 1
ATOM 708 O O . ASP A 1 90 ? 15.957 1.810 -12.348 1.00 92.19 90 ASP A O 1
ATOM 712 N N . VAL A 1 91 ? 15.625 1.554 -10.154 1.00 92.38 91 VAL A N 1
ATOM 713 C CA . VAL A 1 91 ? 14.826 2.777 -9.971 1.00 92.38 91 VAL A CA 1
ATOM 714 C C . VAL A 1 91 ? 15.725 4.015 -10.023 1.00 92.38 91 VAL A C 1
ATOM 716 O O . VAL A 1 91 ? 16.812 4.028 -9.434 1.00 92.38 91 VAL A O 1
ATOM 719 N N . HIS A 1 92 ? 15.270 5.060 -10.720 1.00 92.31 92 HIS A N 1
ATOM 720 C CA . HIS A 1 92 ? 15.956 6.346 -10.787 1.00 92.31 92 HIS A CA 1
ATOM 721 C C . HIS A 1 92 ? 16.156 6.937 -9.382 1.00 92.31 92 HIS A C 1
ATOM 723 O O . HIS A 1 92 ? 15.258 6.897 -8.539 1.00 92.31 92 HIS A O 1
ATOM 729 N N . GLU A 1 93 ? 17.334 7.505 -9.116 1.00 87.62 93 GLU A N 1
ATOM 730 C CA . GLU A 1 93 ? 17.740 7.923 -7.766 1.00 87.62 93 GLU A CA 1
ATOM 731 C C . GLU A 1 93 ? 16.792 8.959 -7.150 1.00 87.62 93 GLU A C 1
ATOM 733 O O . GLU A 1 93 ? 16.442 8.847 -5.977 1.00 87.62 93 GLU A O 1
ATOM 738 N N . ALA A 1 94 ? 16.306 9.910 -7.955 1.00 85.50 94 ALA A N 1
ATOM 739 C CA . ALA A 1 94 ? 15.357 10.928 -7.501 1.00 85.50 94 ALA A CA 1
ATOM 740 C C . ALA A 1 94 ? 14.012 10.340 -7.037 1.00 85.50 94 ALA A C 1
ATOM 742 O O . ALA A 1 94 ? 13.375 10.900 -6.153 1.00 85.50 94 ALA A O 1
ATOM 743 N N . VAL A 1 95 ? 13.591 9.209 -7.615 1.00 84.00 95 VAL A N 1
ATOM 744 C CA . VAL A 1 95 ? 12.350 8.510 -7.244 1.00 84.00 95 VAL A CA 1
ATOM 745 C C . VAL A 1 95 ? 12.589 7.576 -6.060 1.00 84.00 95 VAL A C 1
ATOM 747 O O . VAL A 1 95 ? 11.712 7.382 -5.226 1.00 84.00 95 VAL A O 1
ATOM 750 N N . ARG A 1 96 ? 13.789 6.993 -5.973 1.00 85.81 96 ARG A N 1
ATOM 751 C CA . ARG A 1 96 ? 14.133 6.005 -4.952 1.00 85.81 96 ARG A CA 1
ATOM 752 C C . ARG A 1 96 ? 14.275 6.589 -3.545 1.00 85.81 96 ARG A C 1
ATOM 754 O O . ARG A 1 96 ? 14.215 5.794 -2.618 1.00 85.81 96 ARG A O 1
ATOM 761 N N . GLN A 1 97 ? 14.537 7.888 -3.374 1.00 77.50 97 GLN A N 1
ATOM 762 C CA . GLN A 1 97 ? 14.979 8.472 -2.094 1.00 77.50 97 GLN A CA 1
ATOM 763 C C . GLN A 1 97 ? 14.268 7.861 -0.868 1.00 77.50 97 GLN A C 1
ATOM 765 O O . GLN A 1 97 ? 13.049 7.914 -0.746 1.00 77.50 97 GLN A O 1
ATOM 770 N N . ASP A 1 98 ? 15.066 7.225 -0.003 1.00 82.19 98 ASP A N 1
ATOM 771 C CA . ASP A 1 98 ? 14.667 6.538 1.236 1.00 82.19 98 ASP A CA 1
ATOM 772 C C . ASP A 1 98 ? 13.731 5.312 1.114 1.00 82.19 98 ASP A C 1
ATOM 774 O O . ASP A 1 98 ? 13.332 4.740 2.130 1.00 82.19 98 ASP A O 1
ATOM 778 N N . ALA A 1 99 ? 13.437 4.827 -0.097 1.00 86.56 99 ALA A N 1
ATOM 779 C CA . ALA A 1 99 ? 12.663 3.604 -0.312 1.00 86.56 99 ALA A CA 1
ATOM 780 C C . ALA A 1 99 ? 13.442 2.350 0.132 1.00 86.56 99 ALA A C 1
ATOM 782 O O . ALA A 1 99 ? 14.482 1.996 -0.439 1.00 86.56 99 ALA A O 1
ATOM 783 N N . GLY A 1 100 ? 12.905 1.642 1.129 1.00 88.81 100 GLY A N 1
ATOM 784 C CA . GLY A 1 100 ? 13.394 0.338 1.585 1.00 88.81 100 GLY A CA 1
ATOM 785 C C . GLY A 1 100 ? 12.748 -0.838 0.844 1.00 88.81 100 GLY A C 1
ATOM 786 O O . GLY A 1 100 ? 13.271 -1.952 0.861 1.00 88.81 100 GLY A O 1
ATOM 787 N N . SER A 1 101 ? 11.619 -0.598 0.176 1.00 93.12 101 SER A N 1
ATOM 788 C CA . SER A 1 101 ? 10.845 -1.571 -0.590 1.00 93.12 101 SER A CA 1
ATOM 789 C C . SER A 1 101 ? 10.207 -0.929 -1.825 1.00 93.12 101 SER A C 1
ATOM 791 O O . SER A 1 101 ? 9.943 0.269 -1.851 1.00 93.12 101 SER A O 1
ATOM 793 N N . TRP A 1 102 ? 9.859 -1.736 -2.833 1.00 94.00 102 TRP A N 1
ATOM 794 C CA . TRP A 1 102 ? 9.060 -1.284 -3.984 1.00 94.00 102 TRP A CA 1
ATOM 795 C C . TRP A 1 102 ? 7.716 -0.674 -3.556 1.00 94.00 102 TRP A C 1
ATOM 797 O O . TRP A 1 102 ? 7.178 0.197 -4.232 1.00 94.00 102 TRP A O 1
ATOM 807 N N . LYS A 1 103 ? 7.187 -1.105 -2.405 1.00 95.12 103 LYS A N 1
ATOM 808 C CA . LYS A 1 103 ? 5.948 -0.578 -1.825 1.00 95.12 103 LYS A CA 1
ATOM 809 C C . LYS A 1 103 ? 6.072 0.886 -1.426 1.00 95.12 103 LYS A C 1
ATOM 811 O O . LYS A 1 103 ? 5.064 1.585 -1.414 1.00 95.12 103 LYS A O 1
ATOM 816 N N . ASP A 1 104 ? 7.273 1.349 -1.096 1.00 93.81 104 ASP A N 1
ATOM 817 C CA . ASP A 1 104 ? 7.517 2.732 -0.675 1.00 93.81 104 ASP A CA 1
ATOM 818 C C . ASP A 1 104 ? 7.453 3.699 -1.863 1.00 93.81 104 ASP A C 1
ATOM 820 O O . ASP A 1 104 ? 7.222 4.889 -1.680 1.00 93.81 104 ASP A O 1
ATOM 824 N N . LEU A 1 105 ? 7.561 3.172 -3.089 1.00 93.69 105 LEU A N 1
ATOM 825 C CA . LEU A 1 105 ? 7.376 3.929 -4.328 1.00 93.69 105 LEU A CA 1
ATOM 826 C C . LEU A 1 105 ? 5.896 4.243 -4.607 1.00 93.69 105 LEU A C 1
ATOM 828 O O . LEU A 1 105 ? 5.589 5.038 -5.491 1.00 93.69 105 LEU A O 1
ATOM 832 N N . ILE A 1 106 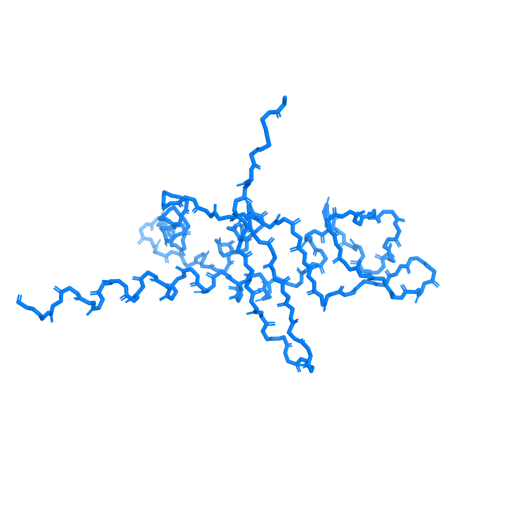? 4.965 3.616 -3.878 1.00 93.94 106 ILE A N 1
ATOM 833 C CA . ILE A 1 106 ? 3.529 3.861 -4.026 1.00 93.94 106 ILE A CA 1
ATOM 834 C C . ILE A 1 106 ? 3.122 5.040 -3.135 1.00 93.94 106 ILE A C 1
ATOM 836 O O . ILE A 1 106 ? 3.309 4.964 -1.915 1.00 93.94 106 ILE A O 1
ATOM 840 N N . PRO A 1 107 ? 2.467 6.078 -3.690 1.00 92.75 107 PRO A N 1
ATOM 841 C CA . PRO A 1 107 ? 1.956 7.200 -2.916 1.00 92.75 107 PRO A CA 1
ATOM 842 C C . PRO A 1 107 ? 1.085 6.771 -1.729 1.00 92.75 107 PRO A C 1
ATOM 844 O O . PRO A 1 107 ? 0.146 5.977 -1.840 1.00 92.75 107 PRO A O 1
ATOM 847 N N . VAL A 1 108 ? 1.384 7.344 -0.564 1.00 93.06 108 VAL A N 1
ATOM 848 C CA . VAL A 1 108 ? 0.767 6.978 0.719 1.00 93.06 108 VAL A CA 1
ATOM 849 C C . VAL A 1 108 ? -0.752 7.210 0.722 1.00 93.06 108 VAL A C 1
ATOM 851 O O . VAL A 1 108 ? -1.514 6.415 1.274 1.00 93.06 108 VAL A O 1
ATOM 854 N N . ASN A 1 109 ? -1.221 8.256 0.040 1.00 93.62 109 ASN A N 1
ATOM 855 C CA . ASN A 1 109 ? -2.646 8.560 -0.100 1.00 93.62 109 ASN A CA 1
ATOM 856 C C . ASN A 1 109 ? -3.403 7.494 -0.913 1.00 93.62 109 ASN A C 1
ATOM 858 O O . ASN A 1 109 ? -4.580 7.248 -0.643 1.00 93.62 109 ASN A O 1
ATOM 862 N N . TRP A 1 110 ? -2.747 6.823 -1.865 1.00 95.19 110 TRP A N 1
ATOM 863 C CA . TRP A 1 110 ? -3.359 5.732 -2.628 1.00 95.19 110 TRP A CA 1
ATOM 864 C C . TRP A 1 110 ? -3.524 4.482 -1.767 1.00 95.19 110 TRP A C 1
ATOM 866 O O . TRP A 1 110 ? -4.595 3.878 -1.774 1.00 95.19 110 TRP A O 1
ATOM 876 N N . LYS A 1 111 ? -2.514 4.148 -0.949 1.00 95.38 111 LYS A N 1
ATOM 877 C CA . LYS A 1 111 ? -2.624 3.079 0.059 1.00 95.38 111 LYS A CA 1
ATOM 878 C C . LYS A 1 111 ? -3.756 3.378 1.044 1.00 95.38 111 LYS A C 1
ATOM 880 O O . LYS A 1 111 ? -4.593 2.524 1.307 1.00 95.38 111 LYS A O 1
ATOM 885 N N . SER A 1 112 ? -3.834 4.616 1.530 1.00 94.88 112 SER A N 1
ATOM 886 C CA . SER A 1 112 ? -4.914 5.054 2.421 1.00 94.88 112 SER A CA 1
ATOM 887 C C . SER A 1 112 ? -6.298 4.881 1.782 1.00 94.88 112 SER A C 1
ATOM 889 O O . SER A 1 112 ? -7.202 4.345 2.417 1.00 94.88 112 SER A O 1
ATOM 891 N N . SER A 1 113 ? -6.440 5.230 0.500 1.00 94.19 113 SER A N 1
ATOM 892 C CA . SER A 1 113 ? -7.686 5.048 -0.259 1.00 94.19 113 SER A CA 1
ATOM 893 C C . SER A 1 113 ? -8.046 3.570 -0.451 1.00 94.19 113 SER A C 1
ATOM 895 O O . SER A 1 113 ? -9.205 3.196 -0.313 1.00 94.19 113 SER A O 1
ATOM 897 N N . ALA A 1 114 ? -7.062 2.702 -0.710 1.00 95.06 114 ALA A N 1
ATOM 898 C CA . ALA A 1 114 ? -7.294 1.260 -0.803 1.00 95.06 114 ALA A CA 1
ATOM 899 C C . ALA A 1 114 ? -7.775 0.657 0.530 1.00 95.06 114 ALA A C 1
ATOM 901 O O . ALA A 1 114 ? -8.570 -0.280 0.530 1.00 95.06 114 ALA A O 1
ATOM 902 N N . ALA A 1 115 ? -7.312 1.188 1.666 1.00 95.12 115 ALA A N 1
ATOM 903 C CA . ALA A 1 115 ? -7.733 0.731 2.988 1.00 95.12 115 ALA A CA 1
ATOM 904 C C . ALA A 1 115 ? -9.199 1.066 3.300 1.00 95.12 115 ALA A C 1
ATOM 906 O O . ALA A 1 115 ? -9.852 0.280 3.984 1.00 95.12 115 ALA A O 1
ATOM 907 N N . MET A 1 116 ? -9.718 2.185 2.776 1.00 92.94 116 MET A N 1
ATOM 908 C CA . MET A 1 116 ? -11.109 2.615 2.994 1.00 92.94 116 MET A CA 1
ATOM 909 C C . MET A 1 116 ? -12.120 1.567 2.528 1.00 92.94 116 MET A C 1
ATOM 911 O O . MET A 1 116 ? -13.128 1.373 3.192 1.00 92.94 116 MET A O 1
ATOM 915 N N . PHE A 1 117 ? -11.797 0.792 1.485 1.00 92.25 117 PHE A N 1
ATOM 916 C CA . PHE A 1 117 ? -12.621 -0.337 1.040 1.00 92.25 117 PHE A CA 1
ATOM 917 C C . PHE A 1 117 ? -13.014 -1.279 2.187 1.00 92.25 117 PHE A C 1
ATOM 919 O O . PHE A 1 117 ? -14.140 -1.758 2.222 1.00 92.25 117 PHE A O 1
ATOM 926 N N . PHE A 1 118 ? -12.094 -1.541 3.120 1.00 91.25 118 PHE A N 1
ATOM 927 C CA . PHE A 1 118 ? -12.336 -2.438 4.251 1.00 91.25 118 PHE A CA 1
ATOM 928 C C . PHE A 1 118 ? -13.068 -1.773 5.412 1.00 91.25 118 PHE A C 1
ATOM 930 O O . PHE A 1 118 ? -13.668 -2.474 6.219 1.00 91.25 118 PHE A O 1
ATOM 937 N N . GLU A 1 119 ? -12.988 -0.449 5.512 1.00 87.81 119 GLU A N 1
ATOM 938 C CA . GLU A 1 119 ? -13.762 0.328 6.478 1.00 87.81 119 GLU A CA 1
ATOM 939 C C . GLU A 1 119 ? -15.232 0.371 6.035 1.00 87.81 119 GLU A C 1
ATOM 941 O O . GLU A 1 119 ? -16.119 0.093 6.834 1.00 87.81 119 GLU A O 1
ATOM 946 N N . ASP A 1 120 ? -15.470 0.591 4.740 1.00 81.81 120 ASP A N 1
ATOM 947 C CA . ASP A 1 120 ? -16.811 0.725 4.166 1.00 81.81 120 ASP A CA 1
ATOM 948 C C . ASP A 1 120 ? -17.577 -0.611 4.105 1.00 81.81 120 ASP A C 1
ATOM 950 O O . ASP A 1 120 ? -18.803 -0.636 4.209 1.00 81.81 120 ASP A O 1
ATOM 954 N N . THR A 1 121 ? -16.884 -1.747 3.941 1.00 66.50 121 THR A N 1
ATOM 955 C CA . THR A 1 121 ? -17.542 -3.068 3.967 1.00 66.50 121 THR A CA 1
ATOM 956 C C . THR A 1 121 ? -18.030 -3.499 5.350 1.00 66.50 121 THR A C 1
ATOM 958 O O . THR A 1 121 ? -18.958 -4.298 5.409 1.00 66.50 121 THR A O 1
ATOM 961 N N . ASP A 1 122 ? -17.440 -2.996 6.439 1.00 54.34 122 ASP A N 1
ATOM 962 C CA . ASP A 1 122 ? -17.865 -3.330 7.812 1.00 54.34 122 ASP A CA 1
ATOM 963 C C . ASP A 1 122 ? -19.154 -2.563 8.176 1.00 54.34 122 ASP A C 1
ATOM 965 O O . ASP A 1 122 ? -20.094 -3.130 8.737 1.00 54.34 122 ASP A O 1
ATOM 969 N N . ASP A 1 123 ? -19.266 -1.305 7.725 1.00 45.97 123 ASP A N 1
ATOM 970 C CA . ASP A 1 123 ? -20.469 -0.473 7.900 1.00 45.97 123 ASP A CA 1
ATOM 971 C C . ASP A 1 123 ? -21.703 -1.037 7.158 1.00 45.97 123 ASP A C 1
ATOM 973 O O . ASP A 1 123 ? -22.848 -0.772 7.538 1.00 45.97 123 ASP A O 1
ATOM 977 N N . ALA A 1 124 ? -21.503 -1.852 6.115 1.00 44.47 124 ALA A N 1
ATOM 978 C CA . ALA A 1 124 ? -22.593 -2.474 5.364 1.00 44.47 124 ALA A CA 1
ATOM 979 C C . ALA A 1 124 ? -23.245 -3.670 6.091 1.00 44.47 124 ALA A C 1
ATOM 981 O O . ALA A 1 124 ? -24.424 -3.948 5.855 1.00 44.47 124 ALA A O 1
ATOM 982 N N . GLU A 1 125 ? -22.530 -4.364 6.986 1.00 43.91 125 GLU A N 1
ATOM 983 C CA . GLU A 1 125 ? -23.084 -5.502 7.738 1.00 43.91 125 GLU A CA 1
ATOM 984 C C . GLU A 1 125 ? -23.823 -5.067 9.020 1.00 43.91 125 GLU A C 1
ATOM 986 O O . GLU A 1 125 ? -24.827 -5.688 9.380 1.00 43.91 125 GLU A O 1
ATOM 991 N N . GLU A 1 126 ? -23.447 -3.953 9.661 1.00 41.75 126 GLU A N 1
ATOM 992 C CA . GLU A 1 126 ? -24.176 -3.433 10.836 1.00 41.75 126 GLU A CA 1
ATOM 993 C C . GLU A 1 126 ? -25.519 -2.750 10.492 1.00 41.75 126 GLU A C 1
ATOM 995 O O . GLU A 1 126 ? -26.402 -2.640 11.349 1.00 41.75 126 GLU A O 1
ATOM 1000 N N . GLY A 1 127 ? -25.738 -2.352 9.232 1.00 38.25 127 GLY A N 1
ATOM 1001 C CA . GLY A 1 127 ? -26.997 -1.752 8.766 1.00 38.25 127 GLY A CA 1
ATOM 1002 C C . GLY A 1 127 ? -28.117 -2.748 8.426 1.00 38.25 127 GLY A C 1
ATOM 1003 O O . GLY A 1 127 ? -29.288 -2.367 8.394 1.00 38.25 127 GLY A O 1
ATOM 1004 N N . ALA A 1 128 ? -27.793 -4.025 8.194 1.00 40.94 128 ALA A N 1
ATOM 1005 C CA . ALA A 1 128 ? -28.757 -5.037 7.741 1.00 40.94 128 ALA A CA 1
ATOM 1006 C C . ALA A 1 128 ? -29.465 -5.798 8.887 1.00 40.94 128 ALA A C 1
ATOM 1008 O O . ALA A 1 128 ? -30.381 -6.579 8.639 1.00 40.94 128 ALA A O 1
ATOM 1009 N N . GLY A 1 129 ? -29.075 -5.563 10.146 1.00 38.62 129 GLY A N 1
ATOM 1010 C CA . GLY A 1 129 ? -29.551 -6.304 11.326 1.00 38.62 129 GLY A CA 1
ATOM 1011 C C . GLY A 1 129 ? -30.721 -5.689 12.107 1.00 38.62 129 GLY A C 1
ATOM 1012 O O . GLY A 1 129 ? -31.011 -6.142 13.213 1.00 38.62 129 GLY A O 1
ATOM 1013 N N . LYS A 1 130 ? -31.390 -4.651 11.590 1.00 39.22 130 LYS A N 1
ATOM 1014 C CA . LYS A 1 130 ? -32.586 -4.054 12.218 1.00 39.22 130 LYS A CA 1
ATOM 1015 C C . LYS A 1 130 ? -33.709 -3.889 11.202 1.00 39.22 130 LYS A C 1
ATOM 1017 O O . LYS A 1 130 ? -34.029 -2.771 10.825 1.00 39.22 130 LYS A O 1
ATOM 1022 N N . ASN A 1 131 ? -34.261 -5.004 10.733 1.00 41.47 131 ASN A N 1
ATOM 1023 C CA . ASN A 1 131 ? -35.652 -5.109 10.282 1.00 41.47 131 ASN A CA 1
ATOM 1024 C C . ASN A 1 131 ? -35.950 -6.562 9.900 1.00 41.47 131 ASN A C 1
ATOM 1026 O O . ASN A 1 131 ? -35.848 -6.935 8.733 1.00 41.47 131 ASN A O 1
ATOM 1030 N N . SER A 1 132 ? -36.309 -7.380 10.886 1.00 37.25 132 SER A N 1
ATOM 1031 C CA . SER A 1 132 ? -37.231 -8.518 10.758 1.00 37.25 132 SER A CA 1
ATOM 1032 C C . SER A 1 132 ? -37.653 -8.957 12.150 1.00 37.25 132 SER A C 1
ATOM 1034 O O . SER A 1 132 ? -36.753 -9.073 13.010 1.00 37.25 132 SER A O 1
#

Sequence (132 aa):
MANVLTSTIRIRVNTGGDEPVIFILRRPSADKVQRFLKGRTETKRNKLVNRAYEARVEFIDGLLVDVEGVQYESKNGDHKPLTASVDLADVHEAVRQDAGSWKDLIPVNWKSSAAMFFEDTDDAEEGAGKNS

Radius of gyration: 17.51 Å; chains: 1; bounding box: 56×40×48 Å